Protein AF-A0A259Q3N1-F1 (afdb_monomer)

Nearest PDB structures (foldseek):
  3q7o-assembly1_A  TM=6.398E-01  e=1.533E+00  Escherichia coli
  5yzg-assembly1_s  TM=5.785E-01  e=4.719E+00  Homo sapiens
  7seu-assembly4_D  TM=5.280E-01  e=4.719E+00  Escherichia coli
  7seu-assembly1_A  TM=5.279E-01  e=4.719E+00  Escherichia coli
  8xaw-assembly1_D  TM=3.795E-01  e=7.019E+00  Escherichia coli

Foldseek 3Di:
DDFDDDDPVLVVLQVPQFDWDDPVPQKTKTADDPVSLVVVCVVPPVVVSVVCVVCNQKMFIAGNPPRHTPDIGGDDPPDDGD

Structure (mmCIF, N/CA/C/O backbone):
data_AF-A0A259Q3N1-F1
#
_entry.id   AF-A0A259Q3N1-F1
#
loop_
_atom_site.group_PDB
_atom_site.id
_atom_site.type_symbol
_atom_site.label_atom_id
_atom_site.label_alt_id
_atom_site.label_comp_id
_atom_site.label_asym_id
_atom_site.label_entity_id
_atom_site.label_seq_id
_atom_site.pdbx_PDB_ins_code
_atom_site.Cartn_x
_atom_site.Cartn_y
_atom_site.Cartn_z
_atom_site.occupancy
_atom_site.B_iso_or_equiv
_atom_site.auth_seq_id
_atom_site.auth_comp_id
_atom_site.auth_asym_id
_atom_site.auth_atom_id
_atom_site.pdbx_PDB_model_num
ATOM 1 N N . MET A 1 1 ? 2.299 -19.147 11.357 1.00 47.69 1 MET A N 1
ATOM 2 C CA . MET A 1 1 ? 2.354 -18.043 10.376 1.00 47.69 1 MET A CA 1
ATOM 3 C C . MET A 1 1 ? 1.124 -18.177 9.489 1.00 47.69 1 MET A C 1
ATOM 5 O O . MET A 1 1 ? 1.073 -19.103 8.696 1.00 47.69 1 MET A O 1
ATOM 9 N N . GLN A 1 2 ? 0.079 -17.379 9.716 1.00 47.19 2 GLN A N 1
ATOM 10 C CA . GLN A 1 2 ? -1.166 -17.476 8.945 1.00 47.19 2 GLN A CA 1
ATOM 11 C C . GLN A 1 2 ? -1.205 -16.291 7.981 1.00 47.19 2 GLN A C 1
ATOM 13 O O . GLN A 1 2 ? -1.519 -15.175 8.380 1.00 47.19 2 GLN A O 1
ATOM 18 N N . GLN A 1 3 ? -0.811 -16.522 6.730 1.00 55.53 3 GLN A N 1
ATOM 19 C CA . GLN A 1 3 ? -0.948 -15.538 5.660 1.00 55.53 3 GLN A CA 1
ATOM 20 C C . GLN A 1 3 ? -2.420 -15.559 5.227 1.00 55.53 3 GLN A C 1
ATOM 22 O O . GLN A 1 3 ? -2.814 -16.281 4.316 1.00 55.53 3 GLN A O 1
ATOM 27 N N . ARG A 1 4 ? -3.277 -14.852 5.973 1.00 63.94 4 ARG A N 1
ATOM 28 C CA . ARG A 1 4 ? -4.632 -14.552 5.497 1.00 63.94 4 ARG A CA 1
ATOM 29 C C . ARG A 1 4 ? -4.494 -13.560 4.343 1.00 63.94 4 ARG A C 1
ATOM 31 O O . ARG A 1 4 ? -3.607 -12.710 4.372 1.00 63.94 4 ARG A O 1
ATOM 38 N N . GLY A 1 5 ? -5.318 -13.709 3.309 1.00 82.88 5 GLY A N 1
ATOM 39 C CA . GLY A 1 5 ? -5.265 -12.822 2.147 1.00 82.88 5 GLY A CA 1
ATOM 40 C C . GLY A 1 5 ? -5.403 -11.356 2.563 1.00 82.88 5 GLY A C 1
ATOM 41 O O . GLY A 1 5 ? -6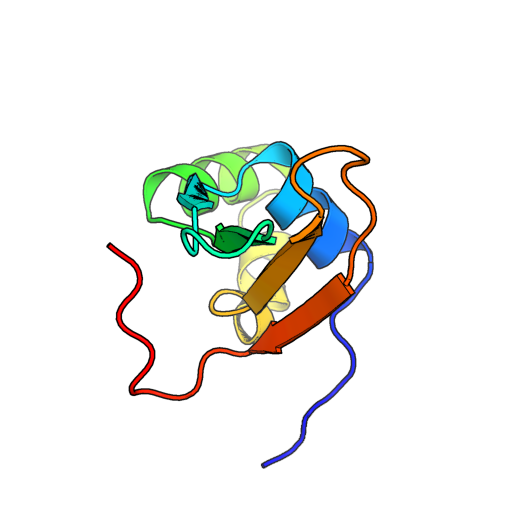.175 -11.039 3.467 1.00 82.88 5 GLY A O 1
ATOM 42 N N . ILE A 1 6 ? -4.659 -10.467 1.906 1.00 88.75 6 ILE A N 1
ATOM 43 C CA . ILE A 1 6 ? -4.765 -9.027 2.147 1.00 88.75 6 ILE A CA 1
ATOM 44 C C . ILE A 1 6 ? -6.108 -8.544 1.582 1.00 88.75 6 ILE A C 1
ATOM 46 O O . ILE A 1 6 ? -6.374 -8.749 0.394 1.00 88.75 6 ILE A O 1
ATOM 50 N N . PRO A 1 7 ? -6.967 -7.894 2.388 1.00 90.00 7 PRO A N 1
ATOM 51 C CA . PRO A 1 7 ? -8.238 -7.374 1.911 1.00 90.00 7 PRO A CA 1
ATOM 52 C C . PRO A 1 7 ? -8.039 -6.366 0.783 1.00 90.00 7 PRO A C 1
ATOM 54 O O . PRO A 1 7 ? -7.131 -5.535 0.831 1.00 90.00 7 PRO A O 1
ATOM 57 N N . ARG A 1 8 ? -8.956 -6.355 -0.188 1.00 89.62 8 ARG A N 1
ATOM 58 C CA . ARG A 1 8 ? -8.921 -5.400 -1.307 1.00 89.62 8 ARG A CA 1
ATOM 59 C C . ARG A 1 8 ? -8.850 -3.941 -0.846 1.00 89.62 8 ARG A C 1
ATOM 61 O O . ARG A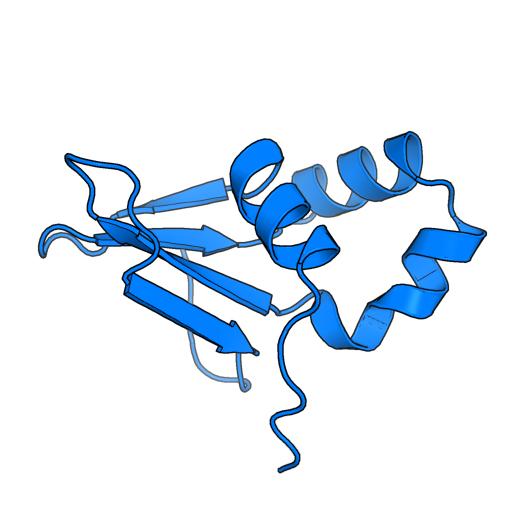 1 8 ? -8.094 -3.164 -1.417 1.00 89.62 8 ARG A O 1
ATOM 68 N N . LEU A 1 9 ? -9.545 -3.597 0.241 1.00 90.81 9 LEU A N 1
ATOM 69 C CA . LEU A 1 9 ? -9.471 -2.265 0.844 1.00 90.81 9 LEU A CA 1
ATOM 70 C C . LEU A 1 9 ? -8.027 -1.875 1.203 1.00 90.81 9 LEU A C 1
ATOM 72 O O . LEU A 1 9 ? -7.624 -0.739 0.985 1.00 90.81 9 LEU A O 1
ATOM 76 N N . MET A 1 10 ? -7.220 -2.811 1.710 1.00 92.88 10 MET A N 1
ATOM 77 C CA . MET A 1 10 ? -5.818 -2.538 2.032 1.00 92.88 10 MET A CA 1
ATOM 78 C C . MET A 1 10 ? -4.946 -2.354 0.799 1.00 92.88 10 MET A C 1
ATOM 80 O O . MET A 1 10 ? -4.054 -1.508 0.820 1.00 92.88 10 MET A O 1
ATOM 84 N N . ILE A 1 11 ? -5.226 -3.085 -0.279 1.00 93.94 11 ILE A N 1
ATOM 85 C CA . ILE A 1 11 ? -4.572 -2.870 -1.574 1.00 93.94 11 ILE A CA 1
ATOM 86 C C . ILE A 1 11 ? -4.848 -1.441 -2.062 1.00 93.94 11 ILE A C 1
ATOM 88 O O . ILE A 1 11 ? -3.918 -0.714 -2.407 1.00 93.94 11 ILE A O 1
ATOM 92 N N . GLU A 1 12 ? -6.105 -1.000 -2.002 1.00 94.12 12 GLU A N 1
ATOM 93 C CA . GLU A 1 12 ? -6.504 0.358 -2.388 1.00 94.12 12 GLU A CA 1
ATOM 94 C C . GLU A 1 12 ? -5.835 1.426 -1.508 1.00 94.12 12 GLU A C 1
ATOM 96 O O . GLU A 1 12 ? -5.347 2.439 -2.016 1.00 94.12 12 GLU A O 1
ATOM 101 N N . MET A 1 13 ? -5.751 1.195 -0.191 1.00 95.69 13 MET A N 1
ATOM 102 C CA . MET A 1 13 ? -5.065 2.111 0.724 1.00 95.69 13 MET A CA 1
ATOM 103 C C . MET A 1 13 ? -3.562 2.199 0.431 1.00 95.69 13 MET A C 1
ATOM 105 O O . MET A 1 13 ? -3.002 3.295 0.456 1.00 95.69 13 MET A O 1
ATOM 109 N N . LEU A 1 14 ? -2.90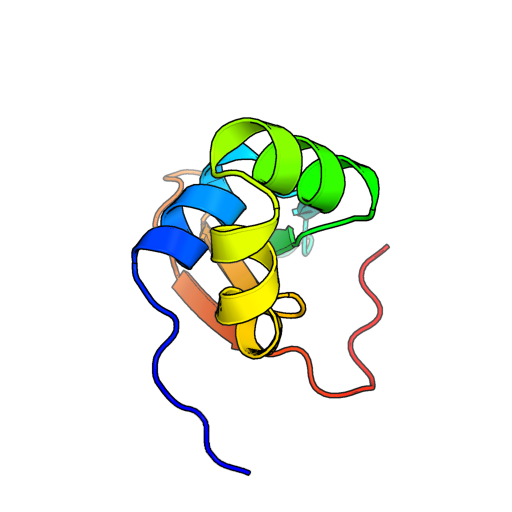8 1.076 0.121 1.00 95.44 14 LEU A N 1
ATOM 110 C CA . LEU A 1 14 ? -1.496 1.043 -0.267 1.00 95.44 14 LEU A CA 1
ATOM 111 C C . LEU A 1 14 ? -1.254 1.798 -1.575 1.00 95.44 14 LEU 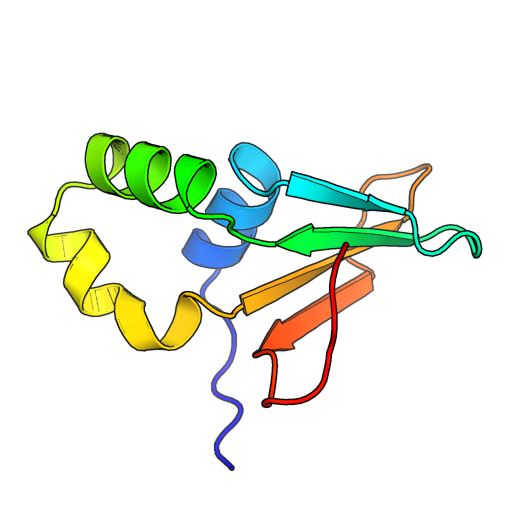A C 1
ATOM 113 O O . LEU A 1 14 ? -0.327 2.601 -1.641 1.00 95.44 14 LEU A O 1
ATOM 117 N N . GLN A 1 15 ? -2.096 1.604 -2.592 1.00 95.12 15 GLN A N 1
ATOM 118 C CA . GLN A 1 15 ? -1.982 2.326 -3.863 1.00 95.12 15 GLN A CA 1
ATOM 119 C C . GLN A 1 15 ? -2.203 3.836 -3.699 1.00 95.12 15 GLN A C 1
ATOM 121 O O . GLN A 1 15 ? -1.468 4.625 -4.296 1.00 95.12 15 GLN A O 1
ATOM 126 N N . ARG A 1 16 ? -3.180 4.238 -2.874 1.00 95.81 16 ARG A N 1
ATOM 127 C CA . ARG A 1 16 ? -3.566 5.646 -2.691 1.00 95.81 16 ARG A CA 1
ATOM 128 C C . ARG A 1 16 ? -2.649 6.422 -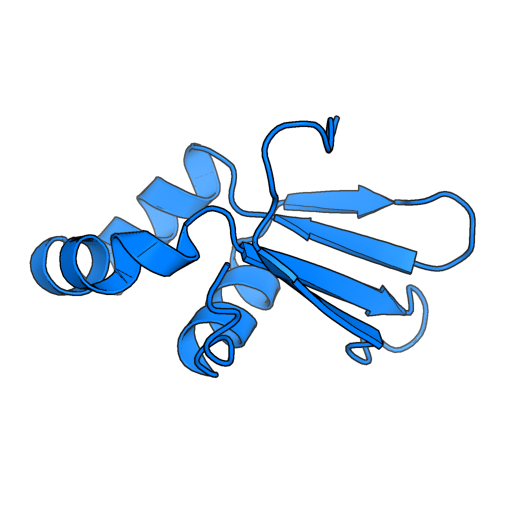1.745 1.00 95.81 16 ARG A C 1
ATOM 130 O O . ARG A 1 16 ? -2.315 7.563 -2.044 1.00 95.81 16 ARG A O 1
ATOM 137 N N . TYR A 1 17 ? -2.287 5.841 -0.604 1.00 96.44 17 TYR A N 1
ATOM 138 C CA . TYR A 1 17 ? -1.579 6.546 0.474 1.00 96.44 17 TYR A CA 1
ATOM 139 C C . TYR A 1 17 ? -0.160 6.031 0.715 1.00 96.44 17 TYR A C 1
ATOM 141 O O . TYR A 1 17 ? 0.610 6.700 1.400 1.00 96.44 17 TYR A O 1
ATOM 149 N N . GLY A 1 18 ? 0.188 4.848 0.204 1.00 95.44 18 GLY A N 1
ATOM 150 C CA . GLY A 1 18 ? 1.476 4.222 0.476 1.00 95.44 18 GLY A CA 1
ATOM 151 C C . GLY A 1 18 ? 2.653 5.006 -0.101 1.00 95.44 18 GLY A C 1
ATOM 152 O O . GLY A 1 18 ? 2.614 5.475 -1.243 1.00 95.44 18 GLY A O 1
ATOM 153 N N . LYS A 1 19 ? 3.729 5.098 0.684 1.00 95.44 19 LYS A N 1
ATOM 154 C CA . LYS A 1 19 ? 5.019 5.619 0.227 1.00 95.44 19 LYS A CA 1
ATOM 155 C C . LYS A 1 19 ? 5.626 4.633 -0.768 1.00 95.44 19 LYS A C 1
ATOM 157 O O 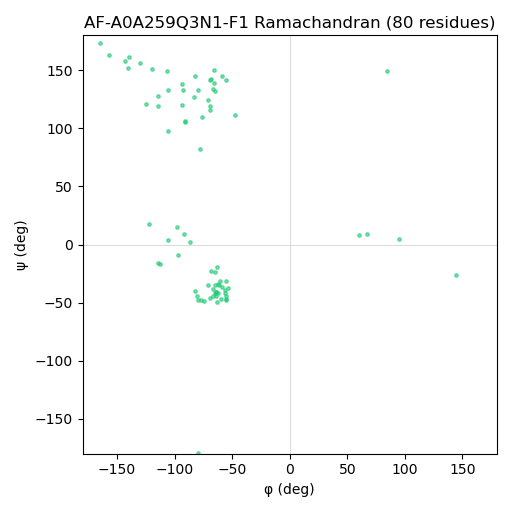. LYS A 1 19 ? 5.497 3.423 -0.598 1.00 95.44 19 LYS A O 1
ATOM 162 N N . ARG A 1 20 ? 6.271 5.169 -1.803 1.00 94.12 20 ARG A N 1
ATOM 163 C CA . ARG A 1 20 ? 6.962 4.398 -2.841 1.00 94.12 20 ARG A CA 1
ATOM 164 C C . ARG A 1 20 ? 8.433 4.216 -2.471 1.00 94.12 20 ARG A C 1
ATOM 166 O O . ARG A 1 20 ? 9.099 5.193 -2.138 1.00 94.12 20 ARG A O 1
ATOM 173 N N . ALA A 1 21 ? 8.924 2.991 -2.588 1.00 92.94 21 ALA A N 1
ATOM 174 C CA . ALA A 1 21 ? 10.338 2.640 -2.584 1.00 92.94 21 ALA A CA 1
ATOM 175 C C . ALA A 1 21 ? 10.638 1.855 -3.865 1.00 92.94 21 ALA A C 1
ATOM 177 O O . ALA A 1 21 ? 10.016 0.827 -4.115 1.00 92.94 21 ALA A O 1
ATOM 178 N N . TYR A 1 22 ? 11.556 2.354 -4.687 1.00 89.56 22 TYR A N 1
ATOM 179 C CA . TYR A 1 22 ? 11.970 1.670 -5.913 1.00 89.56 22 TYR A CA 1
ATOM 180 C C . TYR A 1 22 ? 12.964 0.564 -5.560 1.00 89.56 22 TYR A C 1
ATOM 182 O O . TYR A 1 22 ? 13.898 0.805 -4.800 1.00 89.56 22 TYR A O 1
ATOM 190 N N . ASP A 1 23 ? 12.778 -0.635 -6.109 1.00 81.06 23 ASP A N 1
ATOM 191 C CA . ASP A 1 23 ? 13.672 -1.774 -5.854 1.00 81.06 23 ASP A CA 1
ATOM 192 C C . ASP A 1 23 ? 14.893 -1.819 -6.792 1.00 81.06 23 ASP A C 1
ATOM 194 O O . ASP A 1 23 ? 15.705 -2.738 -6.703 1.00 81.06 23 ASP A O 1
ATOM 198 N N . HIS A 1 24 ? 15.026 -0.827 -7.683 1.00 80.19 24 HIS A N 1
ATOM 199 C CA . HIS A 1 24 ? 16.042 -0.719 -8.740 1.00 80.19 24 HIS A CA 1
ATOM 200 C C . HIS A 1 24 ? 16.052 -1.862 -9.777 1.00 80.19 24 HIS A C 1
ATOM 202 O O . HIS A 1 24 ? 16.922 -1.880 -10.643 1.00 80.19 24 HIS A O 1
ATOM 208 N N . HIS A 1 25 ? 15.061 -2.757 -9.751 1.00 80.69 25 HIS A N 1
ATOM 209 C CA . HIS A 1 25 ? 14.911 -3.906 -10.652 1.00 80.69 25 HIS A CA 1
ATOM 210 C C . HIS A 1 25 ? 13.579 -3.882 -11.425 1.00 80.69 25 HIS A C 1
ATOM 212 O O . HIS A 1 25 ? 13.163 -4.893 -11.987 1.00 80.69 25 HIS A O 1
ATOM 218 N N . GLY A 1 26 ? 12.913 -2.724 -11.487 1.00 81.00 26 GLY A N 1
ATOM 219 C CA . GLY A 1 26 ? 11.657 -2.539 -12.226 1.00 81.00 26 GLY A CA 1
ATOM 220 C C . GLY A 1 26 ? 10.387 -2.691 -11.382 1.00 81.00 26 GLY A C 1
ATOM 221 O O . GLY A 1 26 ? 9.287 -2.592 -11.929 1.00 81.00 26 GLY A O 1
ATOM 222 N N . GLY A 1 27 ? 10.516 -2.868 -10.065 1.00 88.31 27 GLY A N 1
ATOM 223 C CA . GLY A 1 27 ? 9.412 -2.866 -9.113 1.00 88.31 27 GLY A CA 1
ATOM 224 C C . GLY A 1 27 ? 9.359 -1.605 -8.244 1.00 88.31 27 GLY A C 1
ATOM 225 O O . GLY A 1 27 ? 10.363 -0.971 -7.902 1.00 88.31 27 GLY A O 1
ATOM 226 N N . VAL A 1 28 ? 8.138 -1.235 -7.860 1.00 94.12 28 VAL A N 1
ATOM 227 C CA . VAL A 1 28 ? 7.860 -0.229 -6.833 1.00 94.12 28 VAL A CA 1
ATOM 228 C C . VAL A 1 28 ? 7.189 -0.914 -5.658 1.00 94.12 28 VAL A C 1
ATOM 230 O O . VAL A 1 28 ? 6.090 -1.453 -5.774 1.00 94.12 28 VAL A O 1
ATOM 233 N N . ILE A 1 29 ? 7.826 -0.845 -4.497 1.00 94.31 29 ILE A N 1
ATOM 234 C CA . ILE A 1 29 ? 7.235 -1.266 -3.235 1.00 94.31 29 ILE A CA 1
ATOM 235 C C . ILE A 1 29 ? 6.391 -0.114 -2.699 1.00 94.31 29 ILE A C 1
ATOM 237 O O . ILE A 1 29 ? 6.887 1.002 -2.521 1.00 94.31 29 ILE A O 1
ATOM 241 N N . ARG A 1 30 ? 5.126 -0.389 -2.382 1.00 95.12 30 ARG A N 1
ATOM 242 C CA . ARG A 1 30 ? 4.279 0.517 -1.604 1.00 95.12 30 ARG A CA 1
ATOM 243 C C . ARG A 1 30 ? 4.095 0.002 -0.194 1.00 95.12 30 ARG A C 1
ATOM 245 O O . ARG A 1 30 ? 3.760 -1.164 0.006 1.00 95.12 30 ARG A O 1
ATOM 252 N N . TYR A 1 31 ? 4.262 0.894 0.774 1.00 94.44 31 TYR A N 1
ATOM 253 C CA . TYR A 1 31 ? 4.093 0.593 2.192 1.00 94.44 31 TYR A CA 1
ATOM 254 C C . TYR A 1 31 ? 3.469 1.768 2.946 1.00 94.44 31 TYR A C 1
ATOM 256 O O . TYR A 1 31 ? 3.544 2.919 2.514 1.00 94.44 31 TYR A O 1
ATOM 264 N N . LEU A 1 32 ? 2.856 1.491 4.097 1.00 94.19 32 LEU A N 1
ATOM 265 C CA . LEU A 1 32 ? 2.251 2.527 4.931 1.00 94.19 32 LEU A CA 1
ATOM 266 C C . LEU A 1 32 ? 3.245 3.057 5.964 1.00 94.19 32 LEU A C 1
ATOM 268 O O . LEU A 1 32 ? 3.527 2.399 6.967 1.00 94.19 32 LEU A O 1
ATOM 272 N N . ASP A 1 33 ? 3.739 4.273 5.744 1.00 93.50 33 ASP A N 1
ATOM 273 C CA . ASP A 1 33 ? 4.482 5.015 6.757 1.00 93.50 33 ASP A CA 1
ATOM 274 C C . ASP A 1 33 ? 3.540 5.684 7.781 1.00 93.50 33 ASP A C 1
ATOM 276 O O . ASP A 1 33 ? 2.309 5.577 7.726 1.00 93.50 33 ASP A O 1
ATOM 280 N N . LYS A 1 34 ? 4.116 6.401 8.752 1.00 93.50 34 LYS A N 1
ATOM 281 C CA . LYS A 1 34 ? 3.340 7.088 9.796 1.00 93.50 34 LYS A CA 1
ATOM 282 C C . LYS A 1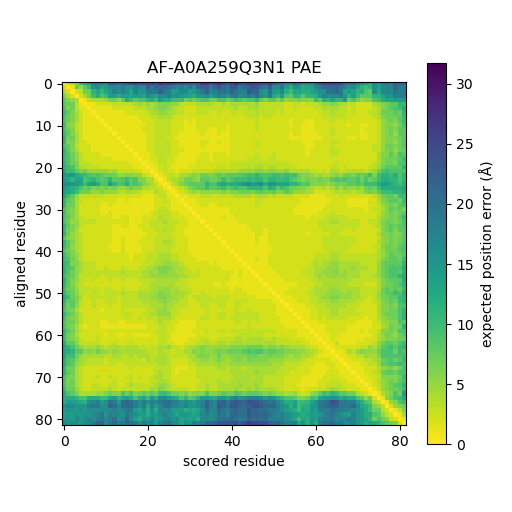 34 ? 2.384 8.144 9.226 1.00 93.50 34 LYS A C 1
ATOM 284 O O . LYS A 1 34 ? 1.345 8.390 9.835 1.00 93.50 34 LYS A O 1
ATOM 289 N N . SER A 1 35 ? 2.730 8.790 8.114 1.00 95.94 35 SER A N 1
ATOM 290 C CA . SER A 1 35 ? 1.895 9.818 7.486 1.00 95.94 35 SER A CA 1
ATOM 291 C C . SER A 1 35 ? 0.705 9.178 6.772 1.00 95.94 35 SER A C 1
ATOM 293 O O . SER A 1 35 ? -0.443 9.539 7.033 1.00 95.94 35 SER A O 1
ATOM 295 N N . ALA A 1 36 ? 0.969 8.148 5.966 1.00 95.81 36 ALA A N 1
ATOM 296 C CA . ALA A 1 36 ? -0.032 7.357 5.264 1.00 95.81 36 ALA A CA 1
ATOM 297 C C . ALA A 1 36 ? -1.063 6.767 6.234 1.00 95.81 36 ALA A C 1
ATOM 299 O O . ALA A 1 36 ? -2.265 6.934 6.040 1.00 95.81 36 ALA A O 1
ATOM 300 N N . ARG A 1 37 ? -0.594 6.167 7.335 1.00 95.19 37 ARG A N 1
ATOM 301 C CA . ARG A 1 37 ? -1.438 5.619 8.409 1.00 95.19 37 ARG A CA 1
ATOM 302 C C . ARG A 1 37 ? -2.408 6.655 8.983 1.00 95.19 37 ARG A C 1
ATOM 304 O O . ARG A 1 37 ? -3.600 6.383 9.088 1.00 95.19 37 ARG A O 1
ATOM 311 N N . ARG A 1 38 ? -1.929 7.867 9.289 1.00 96.25 38 ARG A N 1
ATOM 312 C CA . ARG A 1 38 ? -2.791 8.955 9.788 1.00 96.25 38 ARG A CA 1
ATOM 313 C C . ARG A 1 38 ? -3.791 9.436 8.738 1.00 96.25 38 ARG A C 1
ATOM 315 O O . ARG A 1 38 ? -4.920 9.763 9.087 1.00 96.25 38 ARG A O 1
ATOM 322 N N . SER A 1 39 ? -3.384 9.516 7.473 1.00 97.19 39 SER A N 1
ATOM 323 C CA . SER A 1 39 ? -4.271 9.917 6.373 1.00 97.19 39 SER A CA 1
ATOM 324 C C . SER A 1 39 ? -5.393 8.903 6.157 1.00 97.19 39 SER A C 1
ATOM 326 O O . SER A 1 39 ? -6.547 9.299 6.006 1.00 97.19 39 SER A O 1
ATOM 328 N N . ILE A 1 40 ? -5.076 7.608 6.225 1.00 96.38 40 ILE A N 1
ATOM 329 C CA . ILE A 1 40 ? -6.063 6.524 6.175 1.00 96.38 40 ILE A CA 1
ATOM 330 C C . ILE A 1 40 ? -7.008 6.616 7.373 1.00 96.38 40 ILE A C 1
ATOM 332 O O . ILE A 1 40 ? -8.218 6.622 7.176 1.00 96.38 40 ILE A O 1
ATOM 336 N N . GLU A 1 41 ? -6.485 6.745 8.597 1.00 96.75 41 GLU A N 1
ATOM 337 C CA . GLU A 1 41 ? -7.309 6.855 9.810 1.00 96.75 41 GLU A CA 1
ATOM 338 C C . GLU A 1 41 ? -8.301 8.024 9.732 1.00 96.75 41 GLU A C 1
ATOM 340 O O . GLU A 1 41 ? -9.471 7.868 10.080 1.00 96.75 41 GLU A O 1
ATOM 345 N N . LYS A 1 42 ? -7.861 9.180 9.220 1.00 97.06 42 LYS A N 1
ATOM 346 C CA . LYS A 1 42 ? -8.739 10.334 8.976 1.00 97.06 42 LYS A CA 1
ATOM 347 C C . LYS A 1 42 ? -9.804 10.054 7.914 1.00 97.06 42 LYS A C 1
ATOM 349 O O . LYS A 1 42 ? -10.902 10.585 8.022 1.00 97.06 42 LYS A O 1
ATOM 354 N N . TYR A 1 43 ? -9.479 9.258 6.897 1.00 96.25 43 TYR A N 1
ATOM 355 C CA . TYR A 1 43 ? -10.376 8.953 5.784 1.00 96.25 43 TYR A CA 1
ATOM 356 C C . TYR A 1 43 ? -11.459 7.928 6.151 1.00 96.25 43 TYR A C 1
ATOM 358 O O . TYR A 1 43 ? -12.630 8.158 5.866 1.00 96.25 43 TYR A O 1
ATOM 366 N N . ILE A 1 44 ? -11.089 6.813 6.792 1.00 93.56 44 ILE A N 1
ATOM 367 C CA . ILE A 1 44 ? -12.022 5.710 7.107 1.00 93.56 44 ILE A CA 1
ATOM 368 C C . ILE A 1 44 ? -12.585 5.767 8.535 1.00 93.56 44 ILE A C 1
ATOM 370 O O . ILE A 1 44 ? -13.480 4.998 8.881 1.00 93.56 44 ILE A O 1
ATOM 374 N N . GLY A 1 45 ? -12.057 6.661 9.374 1.00 96.38 45 GLY A N 1
ATOM 375 C CA . GLY A 1 45 ? -12.413 6.784 10.783 1.00 96.38 45 GLY A CA 1
ATOM 376 C C . GLY A 1 45 ? -11.645 5.820 11.695 1.00 96.38 45 GLY A C 1
ATOM 377 O O . GLY A 1 45 ? -11.300 4.691 11.333 1.00 96.38 45 GLY A O 1
ATOM 378 N N . SER A 1 46 ? -11.413 6.254 12.936 1.00 95.56 46 SER A N 1
ATOM 379 C CA . SER A 1 46 ? -10.558 5.554 13.908 1.00 95.56 46 SER A CA 1
ATOM 380 C C . SER A 1 46 ? -11.057 4.159 14.298 1.00 95.56 46 SER A C 1
ATOM 382 O O . SER A 1 46 ? -10.254 3.252 14.510 1.00 95.56 46 SER A O 1
ATOM 384 N N . GLN A 1 47 ? -12.375 3.953 14.365 1.00 95.69 47 GLN A N 1
ATOM 385 C CA . GLN A 1 47 ? -12.961 2.654 14.717 1.00 95.69 47 GLN A CA 1
ATOM 386 C C . GLN A 1 47 ? -12.691 1.595 13.643 1.00 95.69 47 GLN A C 1
ATOM 388 O O . GLN A 1 47 ? -12.300 0.473 13.966 1.00 95.69 47 GLN A O 1
ATOM 393 N N . VAL A 1 48 ? -12.855 1.955 12.367 1.00 92.12 48 VAL A N 1
ATOM 394 C CA . VAL A 1 48 ? -12.579 1.055 11.237 1.00 92.12 48 VAL A CA 1
ATOM 395 C C . VAL A 1 48 ? -11.080 0.806 11.131 1.00 92.12 48 VAL A C 1
ATOM 397 O O . VAL A 1 48 ? -10.655 -0.344 11.061 1.00 92.12 48 VAL A O 1
ATOM 400 N N . TYR A 1 49 ? -10.276 1.867 11.230 1.00 93.94 49 TYR A N 1
ATOM 401 C CA . TYR A 1 49 ? -8.820 1.777 11.187 1.00 93.94 49 TYR A CA 1
ATOM 402 C C . TYR A 1 49 ? -8.256 0.813 12.243 1.00 93.94 49 TYR A C 1
ATOM 404 O O . TYR A 1 49 ? -7.450 -0.058 11.926 1.00 93.94 49 TYR A O 1
ATOM 412 N N . ARG A 1 50 ? -8.747 0.869 13.490 1.00 92.50 50 ARG A N 1
ATOM 413 C CA . ARG A 1 50 ? -8.330 -0.064 14.555 1.00 92.50 50 ARG A CA 1
ATOM 414 C C . ARG A 1 50 ? -8.649 -1.528 14.244 1.00 92.50 50 ARG A C 1
ATOM 416 O O . ARG A 1 50 ? -7.866 -2.408 14.599 1.00 92.50 50 ARG A O 1
ATOM 423 N N . ARG A 1 51 ? -9.767 -1.811 13.569 1.00 91.31 51 ARG A N 1
ATOM 424 C CA . ARG A 1 51 ? -10.124 -3.185 13.170 1.00 91.31 51 ARG A CA 1
ATOM 425 C C . ARG A 1 51 ? -9.182 -3.749 12.107 1.00 91.31 51 ARG A C 1
ATOM 427 O O . ARG A 1 51 ? -9.040 -4.959 12.028 1.00 91.31 51 ARG A O 1
ATOM 434 N N . MET A 1 52 ? -8.501 -2.892 11.351 1.00 89.12 52 MET A N 1
ATOM 435 C CA . MET A 1 52 ? -7.584 -3.283 10.275 1.00 89.12 52 MET A CA 1
ATOM 436 C C . MET A 1 52 ? -6.124 -3.442 10.729 1.00 89.12 52 MET A C 1
ATOM 438 O O . MET A 1 52 ? -5.241 -3.613 9.888 1.00 89.12 52 MET A O 1
ATOM 442 N N . HIS A 1 53 ? -5.857 -3.403 12.040 1.00 89.38 53 HIS A N 1
ATOM 443 C CA . HIS A 1 53 ? -4.496 -3.371 12.584 1.00 89.38 53 HIS A CA 1
ATOM 444 C C . HIS A 1 53 ? -3.590 -4.518 12.110 1.00 89.38 53 HIS A C 1
ATOM 446 O O . HIS A 1 53 ? -2.391 -4.303 11.941 1.00 89.38 53 HIS A O 1
ATOM 452 N N . GLU A 1 54 ? -4.147 -5.703 11.840 1.00 89.19 54 GLU A N 1
ATOM 453 C CA . GLU A 1 54 ? -3.394 -6.869 11.356 1.00 89.19 54 GLU A CA 1
ATOM 454 C C . GLU A 1 54 ? -2.746 -6.645 9.972 1.00 89.19 54 GLU A C 1
ATOM 456 O O . GLU A 1 54 ? -1.780 -7.321 9.619 1.00 89.19 54 GLU A O 1
ATOM 461 N N . PHE A 1 55 ? -3.222 -5.658 9.205 1.00 91.25 55 PHE A N 1
ATOM 462 C CA . PHE A 1 55 ? -2.731 -5.329 7.864 1.00 91.25 55 PHE A CA 1
ATOM 463 C C . PHE A 1 55 ? -1.877 -4.055 7.813 1.00 91.25 55 PHE A C 1
ATOM 465 O O . PHE A 1 55 ? -1.475 -3.633 6.732 1.00 91.25 55 PHE A O 1
ATOM 472 N N . HIS A 1 56 ? -1.576 -3.409 8.943 1.00 90.38 56 HIS A N 1
ATOM 473 C CA . HIS A 1 56 ? -0.814 -2.151 8.930 1.00 90.38 56 HIS A CA 1
ATOM 474 C C . HIS A 1 56 ? 0.621 -2.300 8.411 1.00 90.38 56 HIS A C 1
ATOM 476 O O . HIS A 1 56 ? 1.195 -1.326 7.915 1.00 90.38 56 HIS A O 1
ATOM 482 N N . ASP A 1 57 ? 1.179 -3.506 8.496 1.00 90.81 57 ASP A N 1
ATOM 483 C CA . ASP A 1 57 ? 2.496 -3.853 7.957 1.00 90.81 57 ASP A CA 1
ATOM 484 C C . ASP A 1 57 ? 2.407 -4.545 6.587 1.00 90.81 57 ASP A C 1
ATOM 486 O O . ASP A 1 57 ? 3.381 -5.137 6.113 1.00 90.81 57 ASP A O 1
ATOM 490 N N . ALA A 1 58 ? 1.242 -4.469 5.935 1.00 92.88 58 ALA A N 1
ATOM 491 C CA . ALA A 1 58 ? 1.086 -4.905 4.561 1.00 92.88 58 ALA A CA 1
ATOM 492 C C . ALA A 1 58 ? 1.896 -4.021 3.604 1.00 92.88 58 ALA A C 1
ATOM 494 O O . ALA A 1 58 ? 2.095 -2.821 3.822 1.00 92.88 58 ALA A O 1
ATOM 495 N N . TYR A 1 59 ? 2.331 -4.635 2.517 1.00 93.75 59 TYR A N 1
ATOM 496 C CA . TYR A 1 59 ? 2.964 -3.981 1.387 1.00 93.75 59 TYR A CA 1
ATOM 497 C C . TYR A 1 59 ? 2.453 -4.602 0.091 1.00 93.75 59 TYR A C 1
ATOM 499 O O . TYR A 1 59 ? 1.933 -5.723 0.074 1.00 93.75 59 TYR A O 1
ATOM 507 N N . LEU A 1 60 ? 2.629 -3.873 -1.003 1.00 94.00 60 LEU A N 1
ATOM 508 C CA . LEU A 1 60 ? 2.499 -4.424 -2.345 1.00 94.00 60 LEU A CA 1
ATOM 509 C C . 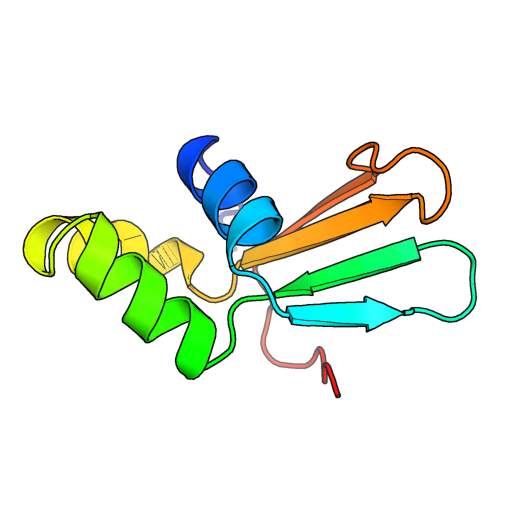LEU A 1 60 ? 3.717 -4.054 -3.175 1.00 94.00 60 LEU A C 1
ATOM 511 O O . LEU A 1 60 ? 4.395 -3.068 -2.884 1.00 94.00 60 LEU A O 1
ATOM 515 N N . VAL A 1 61 ? 3.973 -4.854 -4.197 1.00 93.50 61 VAL A N 1
ATOM 516 C CA . VAL A 1 61 ? 4.932 -4.568 -5.255 1.00 93.50 61 VAL A CA 1
ATOM 517 C C . VAL A 1 61 ? 4.138 -4.413 -6.537 1.00 93.50 61 VAL A C 1
ATOM 519 O O . VAL 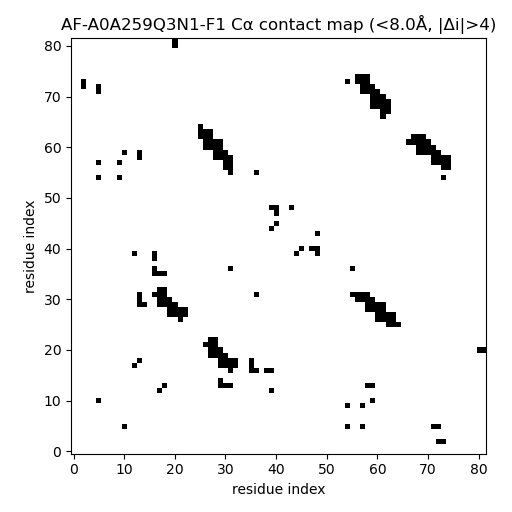A 1 61 ? 3.326 -5.276 -6.873 1.00 93.50 61 VAL A O 1
ATOM 522 N N . GLU A 1 62 ? 4.361 -3.314 -7.237 1.00 95.06 62 GLU A N 1
ATOM 523 C CA . GLU A 1 62 ? 3.785 -3.049 -8.550 1.00 95.06 62 GLU A CA 1
ATOM 524 C C . GLU A 1 62 ? 4.892 -2.870 -9.588 1.00 95.06 62 GLU A C 1
ATOM 526 O O . GLU A 1 62 ? 5.996 -2.432 -9.258 1.00 95.06 62 GLU A O 1
ATOM 531 N N . ALA A 1 63 ? 4.599 -3.208 -10.839 1.00 93.12 63 ALA A N 1
ATOM 532 C CA . ALA A 1 63 ? 5.491 -2.918 -11.951 1.00 93.12 63 ALA A CA 1
ATOM 533 C C . ALA A 1 63 ? 5.587 -1.397 -12.159 1.00 93.12 63 ALA A C 1
ATOM 535 O O . ALA A 1 63 ? 4.566 -0.702 -12.162 1.00 93.12 63 ALA A O 1
ATOM 536 N N . VAL A 1 64 ? 6.808 -0.875 -12.322 1.00 89.94 64 VAL A N 1
ATOM 537 C CA . VAL A 1 64 ? 7.069 0.574 -12.464 1.00 89.94 64 VAL A CA 1
ATOM 538 C C . VAL A 1 64 ? 6.327 1.182 -13.659 1.00 89.94 64 VAL A C 1
ATOM 540 O O . VAL A 1 64 ? 5.878 2.324 -13.587 1.00 89.94 64 VAL A O 1
ATOM 543 N N . ASP A 1 65 ? 6.214 0.435 -14.754 1.00 90.19 65 ASP A N 1
ATOM 544 C CA . ASP A 1 65 ? 5.708 0.903 -16.045 1.00 90.19 65 ASP A CA 1
ATOM 545 C C . ASP A 1 65 ? 4.176 0.909 -16.144 1.00 90.19 65 ASP A C 1
ATOM 547 O O . ASP A 1 65 ? 3.579 1.833 -16.694 1.00 90.19 65 ASP A O 1
ATOM 551 N N . SER A 1 66 ? 3.537 -0.119 -15.601 1.00 90.56 66 SER A N 1
ATOM 552 C CA . SER A 1 66 ? 2.119 -0.416 -15.791 1.00 90.56 66 SER A CA 1
ATOM 553 C C . SER A 1 66 ? 1.297 -0.240 -14.517 1.00 90.56 66 SER A C 1
ATOM 555 O O . SER A 1 66 ? 0.071 -0.168 -14.582 1.00 90.56 66 SER A O 1
ATOM 557 N N . GLY A 1 67 ? 1.944 -0.188 -13.347 1.00 88.94 67 GLY A N 1
ATOM 558 C CA . GLY A 1 67 ? 1.267 -0.158 -12.049 1.00 88.94 67 GLY A CA 1
ATOM 559 C C . GLY A 1 67 ? 0.520 -1.455 -11.715 1.00 88.94 67 GLY A C 1
ATOM 560 O O . GLY A 1 67 ? -0.235 -1.496 -10.741 1.00 88.94 67 GLY A O 1
ATOM 561 N N . VAL A 1 68 ? 0.711 -2.516 -12.509 1.00 93.00 68 VAL A N 1
ATOM 562 C CA . VAL A 1 68 ? 0.133 -3.837 -12.247 1.00 93.00 68 VAL A CA 1
ATOM 563 C C . VAL A 1 68 ? 0.733 -4.390 -10.963 1.00 93.00 68 VAL A C 1
ATOM 565 O O . VAL A 1 68 ? 1.950 -4.385 -10.781 1.00 93.00 68 VAL A O 1
ATOM 568 N N . ILE A 1 69 ? -0.125 -4.884 -10.072 1.00 93.00 69 ILE A N 1
ATOM 569 C CA . ILE A 1 69 ? 0.305 -5.517 -8.825 1.00 93.00 69 ILE A CA 1
ATOM 570 C C . ILE A 1 69 ? 0.978 -6.846 -9.169 1.00 93.00 69 ILE A C 1
ATOM 572 O O . ILE A 1 69 ? 0.334 -7.762 -9.673 1.00 93.00 69 ILE A O 1
ATOM 576 N N . ILE A 1 70 ? 2.269 -6.941 -8.862 1.00 92.31 70 ILE A N 1
ATOM 577 C CA . ILE A 1 70 ? 3.072 -8.157 -9.001 1.00 92.31 70 ILE A CA 1
ATOM 578 C C . ILE A 1 70 ? 2.800 -9.076 -7.809 1.00 92.31 70 ILE A C 1
ATOM 580 O O . ILE A 1 70 ? 2.553 -10.267 -7.969 1.00 92.31 70 ILE A O 1
ATOM 584 N N . THR A 1 71 ? 2.842 -8.522 -6.594 1.00 91.75 71 THR A N 1
ATOM 585 C CA . THR A 1 71 ? 2.600 -9.278 -5.360 1.00 91.75 71 THR A CA 1
ATOM 586 C C . THR A 1 71 ? 2.165 -8.367 -4.215 1.00 91.75 71 THR A C 1
ATOM 588 O O . THR A 1 71 ? 2.351 -7.151 -4.255 1.00 91.75 71 THR A O 1
ATOM 591 N N . CYS A 1 72 ? 1.591 -8.954 -3.169 1.00 92.19 72 CYS A N 1
ATOM 592 C CA . CYS A 1 72 ? 1.324 -8.284 -1.905 1.00 92.19 72 CYS A CA 1
ATOM 593 C C . CYS A 1 72 ? 1.602 -9.232 -0.738 1.00 92.19 72 CYS A C 1
ATOM 595 O O . CYS A 1 72 ? 1.513 -10.453 -0.868 1.00 92.19 72 CYS A O 1
ATOM 597 N N . GLY A 1 73 ? 1.963 -8.675 0.414 1.00 91.00 73 GLY A N 1
ATOM 598 C CA . GLY A 1 73 ? 2.301 -9.477 1.581 1.00 91.00 73 GLY A CA 1
ATOM 599 C C . GLY A 1 73 ? 2.330 -8.670 2.869 1.00 91.00 73 GLY A C 1
ATOM 600 O O . GLY A 1 73 ? 2.203 -7.450 2.865 1.00 91.00 73 GLY A O 1
ATOM 601 N N . HIS A 1 74 ? 2.495 -9.371 3.985 1.00 89.12 74 HIS A N 1
ATOM 602 C CA . HIS A 1 74 ? 2.788 -8.758 5.278 1.00 89.12 74 HIS A CA 1
ATOM 603 C C . HIS A 1 74 ? 4.301 -8.730 5.477 1.00 89.12 74 HIS A C 1
ATOM 605 O O . HIS A 1 74 ? 4.983 -9.715 5.176 1.00 89.12 74 HIS A O 1
ATOM 611 N N . ARG A 1 75 ? 4.843 -7.624 5.992 1.00 82.75 75 ARG A N 1
ATOM 612 C CA . ARG A 1 75 ? 6.239 -7.592 6.438 1.00 82.75 75 ARG A CA 1
ATOM 613 C C . ARG A 1 75 ? 6.361 -8.455 7.688 1.00 82.75 75 ARG A C 1
ATOM 615 O O . ARG A 1 75 ? 5.757 -8.159 8.713 1.00 82.75 75 ARG A O 1
ATOM 622 N N . PHE A 1 76 ? 7.180 -9.496 7.609 1.00 67.56 76 PHE A N 1
ATOM 623 C CA . PHE A 1 76 ? 7.767 -10.093 8.801 1.00 67.56 76 PHE A CA 1
ATOM 624 C C . PHE A 1 76 ? 8.989 -9.262 9.196 1.00 67.56 76 PHE A C 1
ATOM 626 O O . PHE A 1 76 ? 9.665 -8.686 8.338 1.00 67.56 76 PHE A O 1
ATOM 633 N N . THR A 1 77 ? 9.225 -9.135 10.499 1.00 53.44 77 THR A N 1
ATOM 634 C CA . THR A 1 77 ? 10.326 -8.367 11.087 1.00 53.44 77 THR A CA 1
ATOM 635 C C . THR A 1 77 ? 11.639 -8.713 10.372 1.00 53.44 77 THR A C 1
ATOM 637 O O . THR A 1 77 ? 12.095 -9.848 10.452 1.00 53.44 77 THR A O 1
ATOM 640 N N . GLY A 1 78 ? 12.212 -7.763 9.619 1.00 55.44 78 GLY A N 1
ATOM 641 C CA . GLY A 1 78 ? 13.450 -7.975 8.850 1.00 55.44 78 GLY A CA 1
ATOM 642 C C . GLY A 1 78 ? 13.530 -7.245 7.504 1.00 55.44 78 GLY A C 1
ATOM 643 O O . GLY A 1 78 ? 14.624 -6.903 7.070 1.00 55.44 78 GLY A O 1
ATOM 644 N N . LEU A 1 79 ? 12.402 -6.930 6.858 1.00 55.94 79 LEU A N 1
ATOM 645 C CA . LEU A 1 79 ? 12.429 -6.123 5.630 1.00 55.94 79 LEU A CA 1
ATOM 646 C C . LEU A 1 79 ? 12.673 -4.654 6.005 1.00 55.94 79 LEU A C 1
ATOM 648 O O . LEU A 1 79 ? 11.779 -4.049 6.590 1.00 55.94 79 LEU A O 1
ATOM 652 N N . HIS A 1 80 ? 13.839 -4.071 5.716 1.00 56.72 80 HIS A N 1
ATOM 653 C CA . HIS A 1 80 ? 14.102 -2.640 5.926 1.00 56.72 80 HIS A CA 1
ATOM 654 C C . HIS A 1 80 ? 13.728 -1.878 4.647 1.00 56.72 80 HIS A C 1
ATOM 656 O O . HIS A 1 80 ? 14.420 -1.971 3.640 1.00 56.72 80 HIS A O 1
ATOM 662 N N . LEU A 1 81 ? 12.595 -1.173 4.667 1.00 59.69 81 LEU A N 1
ATOM 663 C CA . LEU A 1 81 ? 12.196 -0.269 3.586 1.00 59.69 81 LEU A CA 1
ATOM 664 C C . LEU A 1 81 ? 12.683 1.133 3.961 1.00 59.69 81 LEU A C 1
ATOM 666 O O . LEU A 1 81 ? 12.304 1.626 5.025 1.00 59.69 81 LEU A O 1
ATOM 670 N N . ALA A 1 82 ? 13.543 1.711 3.121 1.00 51.75 82 ALA A N 1
ATOM 671 C CA . ALA A 1 82 ? 14.110 3.053 3.275 1.00 51.75 82 ALA A CA 1
ATOM 672 C C . ALA A 1 82 ? 13.066 4.176 3.068 1.00 51.75 82 ALA A C 1
ATOM 674 O O . ALA A 1 82 ? 12.071 3.978 2.325 1.00 51.75 82 ALA A O 1
#

Solvent-accessible surface area (backbone atoms only — not comparable to full-atom values): 4950 Å² total; per-residue (Å²): 137,82,88,68,81,81,53,69,69,55,55,52,47,32,73,74,49,25,50,77,38,74,69,88,77,60,39,32,37,22,30,54,46,79,66,28,49,52,53,48,28,71,71,68,33,63,74,56,44,61,74,47,56,92,53,56,54,33,36,35,32,21,35,67,90,77,62,48,74,75,49,72,48,69,66,60,96,80,76,83,80,125

Mean predicted aligned error: 5.08 Å

Sequence (82 aa):
MQQRGIPRLMIEMLQRYGKRAYDHHGGVIRYLDKSARRSIEKYIGSQVYRRMHEFHDAYLVEAVDSGVIITCGHRFTGLHLA

pLDDT: mean 87.31, std 13.1, range [47.19, 97.19]

Radius of gyration: 12.49 Å; Cα contacts (8 Å, |Δi|>4): 111; chains: 1; bounding box: 29×28×31 Å

Secondary structure (DSSP, 8-state):
---PPPPHHHHHHHHHHPEEEE-SSSEEEEE--HHHHHHHHHHH-HHHHHHTGGGTTEEEEEETTT--EEEEEEPPTT----